Protein AF-A0A317IKT5-F1 (afdb_monomer_lite)

Foldseek 3Di:
DPDDPPCVVVVVVVVVVVVVVVVVVVVVVVLVVVLVVLVVQQQVDDDPHHRNCPDPVSVVVSVVSVVVD

Secondary structure (DSSP, 8-state):
--S-TT-HHHHHHHHHHHHHHHHHHHHHHHHHHHHHHHHHHHHH-EETTEEGGGSHHHHHHHHHHHH--

pLDDT: mean 96.34, std 4.59, range [68.81, 98.75]

Structure (mmCIF, N/CA/C/O backbone):
data_AF-A0A317IKT5-F1
#
_entry.id   AF-A0A317IKT5-F1
#
loop_
_atom_site.group_PDB
_atom_site.id
_atom_site.type_symbol
_atom_site.label_atom_id
_atom_site.label_alt_id
_atom_site.label_comp_id
_atom_site.label_asym_id
_atom_site.label_entity_id
_atom_site.label_seq_id
_atom_site.pdbx_PDB_ins_code
_atom_site.Cartn_x
_atom_site.Cartn_y
_atom_site.Cartn_z
_atom_site.occupancy
_atom_site.B_iso_or_equiv
_atom_site.auth_seq_id
_atom_site.auth_comp_id
_atom_site.auth_asym_id
_atom_site.auth_atom_id
_atom_site.pdbx_PDB_model_num
ATOM 1 N N . MET A 1 1 ? 27.010 9.205 -30.530 1.00 68.81 1 MET A N 1
ATOM 2 C CA . MET A 1 1 ? 25.790 8.544 -31.047 1.00 68.81 1 MET A CA 1
ATOM 3 C C . MET A 1 1 ? 25.475 7.383 -30.108 1.00 68.81 1 MET A C 1
ATOM 5 O O . MET A 1 1 ? 26.416 6.698 -29.728 1.00 68.81 1 MET A O 1
ATOM 9 N N . LEU A 1 2 ? 24.226 7.224 -29.652 1.00 78.06 2 LEU A N 1
ATOM 10 C CA . LEU A 1 2 ? 23.797 6.075 -28.836 1.00 78.06 2 LEU A CA 1
ATOM 11 C C . LEU A 1 2 ? 23.355 4.950 -29.785 1.00 78.06 2 LEU A C 1
ATOM 13 O O . LEU A 1 2 ? 22.280 5.047 -30.370 1.00 78.06 2 LEU A O 1
ATOM 17 N N . GLY A 1 3 ? 24.191 3.923 -29.957 1.00 86.25 3 GLY A N 1
ATOM 18 C CA . GLY A 1 3 ? 23.961 2.843 -30.929 1.00 86.25 3 GLY A CA 1
ATOM 19 C C . GLY A 1 3 ? 24.241 3.242 -32.384 1.00 86.25 3 GLY A C 1
ATOM 20 O O . GLY A 1 3 ? 24.814 4.305 -32.646 1.00 86.25 3 GLY A O 1
ATOM 21 N N . GLN A 1 4 ? 23.859 2.371 -33.324 1.00 93.44 4 GLN A N 1
ATOM 22 C CA . GLN A 1 4 ? 23.987 2.600 -34.769 1.00 93.44 4 GLN A CA 1
ATOM 23 C C . GLN A 1 4 ? 22.720 3.235 -35.374 1.00 93.44 4 GLN A C 1
ATOM 25 O O . GLN A 1 4 ? 21.624 3.176 -34.807 1.00 93.44 4 GLN A O 1
ATOM 30 N N . VAL A 1 5 ? 22.854 3.842 -36.561 1.00 92.25 5 VAL A N 1
ATOM 31 C CA . VAL A 1 5 ? 21.712 4.376 -37.324 1.00 92.25 5 VAL A CA 1
ATOM 32 C C . VAL A 1 5 ? 20.729 3.239 -37.624 1.00 92.25 5 VAL A C 1
ATOM 34 O O . VAL A 1 5 ? 21.110 2.220 -38.189 1.00 92.25 5 VAL A O 1
ATOM 37 N N . GLY A 1 6 ? 19.464 3.417 -37.234 1.00 93.19 6 GLY A N 1
ATOM 38 C CA . GLY A 1 6 ? 18.410 2.400 -37.353 1.00 93.19 6 GLY A CA 1
ATOM 39 C C . GLY A 1 6 ? 18.120 1.612 -36.067 1.00 93.19 6 GLY A C 1
ATOM 40 O O . GLY A 1 6 ? 17.072 0.981 -35.978 1.00 93.19 6 GLY A O 1
ATOM 41 N N . GLU A 1 7 ? 18.965 1.696 -35.032 1.00 94.81 7 GLU A N 1
ATOM 42 C CA . GLU A 1 7 ? 18.788 0.919 -33.788 1.00 94.81 7 GLU A CA 1
ATOM 43 C C . GLU A 1 7 ? 17.994 1.638 -32.683 1.00 94.81 7 GLU A C 1
ATOM 45 O O . GLU A 1 7 ? 17.719 1.054 -31.632 1.00 94.81 7 GLU A O 1
ATOM 50 N N . GLY A 1 8 ? 17.591 2.894 -32.900 1.00 94.00 8 GLY A N 1
ATOM 51 C CA . GLY A 1 8 ? 16.983 3.738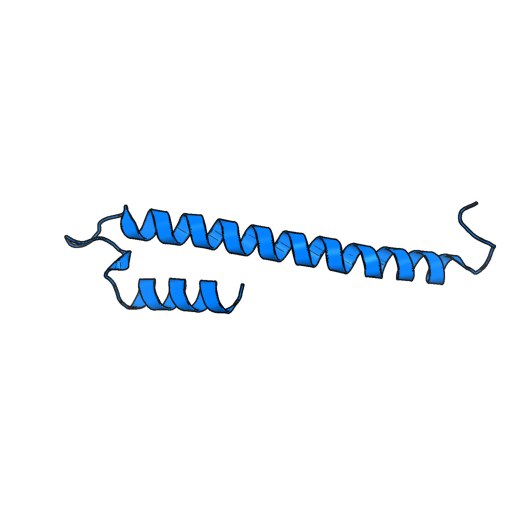 -31.863 1.00 94.00 8 GLY A CA 1
ATOM 52 C C . GLY A 1 8 ? 15.745 3.125 -31.196 1.00 94.00 8 GLY A C 1
ATOM 53 O O . GLY A 1 8 ? 15.599 3.214 -29.979 1.00 94.00 8 GLY A O 1
ATOM 54 N N . PHE A 1 9 ? 14.892 2.434 -31.960 1.00 94.44 9 PHE A N 1
ATOM 55 C CA . PHE A 1 9 ? 13.710 1.766 -31.405 1.00 94.44 9 PHE A CA 1
ATOM 56 C C . PHE A 1 9 ? 14.085 0.653 -30.418 1.00 94.44 9 PHE A C 1
ATOM 58 O O . PHE A 1 9 ? 13.528 0.581 -29.325 1.00 94.44 9 PHE A O 1
ATOM 65 N N . LYS A 1 10 ? 15.078 -0.179 -30.758 1.00 94.69 10 LYS A N 1
ATOM 66 C CA . LYS A 1 10 ? 15.554 -1.262 -29.885 1.00 94.69 10 LYS A CA 1
ATOM 67 C C . LYS A 1 10 ? 16.129 -0.707 -28.582 1.00 94.69 10 LYS A C 1
ATOM 69 O O . LYS A 1 10 ? 15.802 -1.208 -27.510 1.00 94.69 10 LYS A O 1
ATOM 74 N N . VAL A 1 11 ? 16.937 0.351 -28.667 1.00 93.81 11 VAL A N 1
ATOM 75 C CA . VAL A 1 11 ? 17.506 1.032 -27.490 1.00 93.81 11 VAL A CA 1
ATOM 76 C C . VAL A 1 11 ? 16.402 1.610 -26.596 1.00 93.81 11 VAL A C 1
ATOM 78 O O . VAL A 1 11 ? 16.441 1.441 -25.374 1.00 93.81 11 VAL A O 1
ATOM 81 N N . ALA A 1 12 ? 15.386 2.239 -27.196 1.00 94.50 12 ALA A N 1
ATOM 82 C CA . ALA A 1 12 ? 14.247 2.790 -26.469 1.00 94.50 12 ALA A CA 1
ATOM 83 C C . ALA A 1 12 ? 13.439 1.701 -25.747 1.00 94.50 12 ALA A C 1
ATOM 85 O O . ALA A 1 12 ? 13.098 1.880 -24.581 1.00 94.50 12 ALA A O 1
ATOM 86 N N . MET A 1 13 ? 13.175 0.563 -26.398 1.00 96.25 13 MET A N 1
ATOM 87 C CA . MET A 1 13 ? 12.421 -0.538 -25.786 1.00 96.25 13 MET A CA 1
ATOM 88 C C . MET A 1 13 ? 13.169 -1.181 -24.616 1.00 96.25 13 MET A C 1
ATOM 90 O O . MET A 1 13 ? 12.577 -1.358 -23.558 1.00 96.25 13 MET A O 1
ATOM 94 N N . VAL A 1 14 ? 14.480 -1.422 -24.739 1.00 94.38 14 VAL A N 1
ATOM 95 C CA . VAL A 1 14 ? 15.287 -1.956 -23.623 1.00 94.38 14 VAL A CA 1
ATOM 96 C C . VAL A 1 14 ? 15.264 -1.013 -22.417 1.00 94.38 14 VAL A C 1
ATOM 98 O O . VAL A 1 14 ? 15.119 -1.450 -21.276 1.00 94.38 14 VAL A O 1
ATOM 101 N N . THR A 1 15 ? 15.369 0.293 -22.666 1.00 93.88 15 THR A N 1
ATOM 102 C CA . THR A 1 15 ? 15.296 1.300 -21.599 1.00 93.88 15 THR A CA 1
ATOM 103 C C . THR A 1 15 ? 13.909 1.332 -20.957 1.00 93.88 15 THR A C 1
ATOM 105 O O . THR A 1 15 ? 13.797 1.393 -19.733 1.00 93.88 15 THR A O 1
ATOM 108 N N . LEU A 1 16 ? 12.849 1.262 -21.768 1.00 95.50 16 LEU A N 1
ATOM 109 C CA . LEU A 1 16 ? 11.467 1.246 -21.293 1.00 95.50 16 LEU A CA 1
ATOM 110 C C . LEU A 1 16 ? 11.184 0.021 -20.418 1.00 95.50 16 LEU A C 1
ATOM 112 O O . LEU A 1 16 ? 10.549 0.160 -19.374 1.00 95.50 16 LEU A O 1
ATOM 116 N N . ASP A 1 17 ? 11.673 -1.154 -20.806 1.00 95.50 17 ASP A N 1
ATOM 117 C CA . ASP A 1 17 ? 11.481 -2.385 -20.040 1.00 95.50 17 ASP A CA 1
ATOM 118 C C . ASP A 1 17 ? 12.164 -2.313 -18.668 1.00 95.50 17 ASP A C 1
ATOM 120 O O . ASP A 1 17 ? 11.551 -2.663 -17.658 1.00 95.50 17 ASP A O 1
ATOM 124 N N . GLY A 1 18 ? 13.374 -1.748 -18.595 1.00 94.31 18 GLY A N 1
ATOM 125 C CA . GLY A 1 18 ? 14.017 -1.443 -17.313 1.00 94.31 18 GLY A CA 1
ATOM 126 C C . GLY A 1 18 ? 13.237 -0.410 -16.487 1.00 94.31 18 GLY A C 1
ATOM 127 O O . GLY A 1 18 ? 13.046 -0.580 -15.282 1.00 94.31 18 GLY A O 1
ATOM 128 N N . GLY A 1 19 ? 12.728 0.639 -17.138 1.00 96.62 19 GLY A N 1
ATOM 129 C CA . GLY A 1 19 ? 11.939 1.691 -16.494 1.00 96.62 19 GLY A CA 1
ATOM 130 C C . GLY A 1 19 ? 10.627 1.187 -15.884 1.00 96.62 19 GLY A C 1
ATOM 131 O O . GLY A 1 19 ? 10.258 1.611 -14.789 1.00 96.62 19 GLY A O 1
ATOM 132 N N . ARG A 1 20 ? 9.947 0.238 -16.541 1.00 97.56 20 ARG A N 1
ATOM 133 C CA . ARG A 1 20 ? 8.702 -0.376 -16.044 1.00 97.56 20 ARG A CA 1
ATOM 134 C C . ARG A 1 20 ? 8.890 -1.048 -14.689 1.00 97.56 20 ARG A C 1
ATOM 136 O O . ARG A 1 20 ? 8.064 -0.852 -13.802 1.00 97.56 20 ARG A O 1
ATOM 143 N N . ILE A 1 21 ? 9.984 -1.789 -14.516 1.00 96.69 21 ILE A N 1
ATOM 144 C CA . ILE A 1 21 ? 10.308 -2.447 -13.243 1.00 96.69 21 ILE A CA 1
ATOM 145 C C . ILE A 1 21 ? 10.546 -1.398 -12.151 1.00 96.69 21 ILE A C 1
ATOM 147 O O . ILE A 1 21 ? 10.036 -1.540 -11.041 1.00 96.69 21 ILE A O 1
ATOM 151 N N . GLY A 1 22 ? 11.261 -0.316 -12.474 1.00 97.06 22 GLY A N 1
ATOM 152 C CA . GLY A 1 22 ? 11.491 0.789 -11.540 1.00 97.06 22 GLY A CA 1
ATOM 153 C C . GLY A 1 22 ? 10.193 1.456 -11.073 1.00 97.06 22 GLY A C 1
ATOM 154 O O . GLY A 1 22 ? 10.013 1.684 -9.878 1.00 97.06 22 GLY A O 1
ATOM 155 N N . ILE A 1 23 ? 9.263 1.714 -11.999 1.00 98.00 23 ILE A N 1
ATOM 156 C CA . ILE A 1 23 ? 7.945 2.281 -11.676 1.00 98.00 23 ILE A CA 1
ATOM 157 C C . ILE A 1 23 ? 7.128 1.311 -1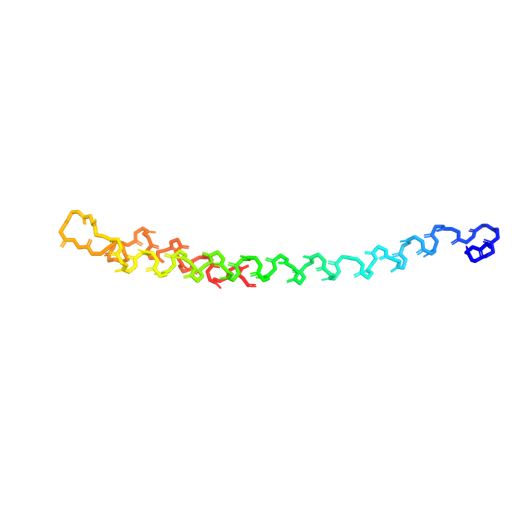0.816 1.00 98.00 23 ILE A C 1
ATOM 159 O O . ILE A 1 23 ? 6.547 1.736 -9.821 1.00 98.00 23 ILE A O 1
ATOM 163 N N . ALA A 1 24 ? 7.107 0.019 -11.156 1.00 97.50 24 ALA A N 1
ATOM 164 C CA . ALA A 1 24 ? 6.379 -0.984 -10.381 1.00 97.50 24 ALA A CA 1
ATOM 165 C C . ALA A 1 24 ? 6.901 -1.074 -8.937 1.00 97.50 24 ALA A C 1
ATOM 167 O O . ALA A 1 24 ? 6.117 -1.020 -7.994 1.00 97.50 24 ALA A O 1
ATOM 168 N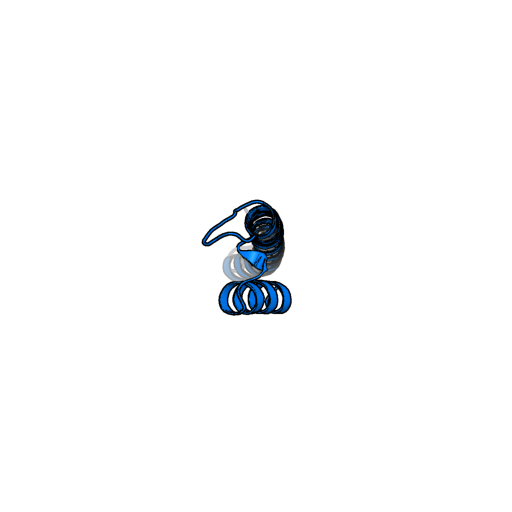 N . ALA A 1 25 ? 8.224 -1.117 -8.751 1.00 97.88 25 ALA A N 1
ATOM 169 C CA . ALA A 1 25 ? 8.837 -1.129 -7.424 1.00 97.88 25 ALA A CA 1
ATOM 170 C C . ALA A 1 25 ? 8.493 0.134 -6.612 1.00 97.88 25 ALA A C 1
ATOM 172 O O . ALA A 1 25 ? 8.186 0.047 -5.422 1.00 97.88 25 ALA A O 1
ATOM 173 N N . GLN A 1 26 ? 8.497 1.308 -7.255 1.00 98.31 26 GLN A N 1
ATOM 174 C CA . GLN A 1 26 ? 8.083 2.554 -6.611 1.00 98.31 26 GLN A CA 1
ATOM 175 C C . GLN A 1 26 ? 6.602 2.521 -6.207 1.00 98.31 26 GLN A C 1
ATOM 177 O O . GLN A 1 26 ? 6.270 2.934 -5.097 1.00 98.31 26 GLN A O 1
ATOM 182 N N . ALA A 1 27 ? 5.724 2.013 -7.074 1.00 98.25 27 ALA A N 1
ATOM 183 C CA . ALA A 1 27 ? 4.294 1.911 -6.800 1.00 98.25 27 ALA A CA 1
ATOM 184 C C . ALA A 1 27 ? 4.003 1.009 -5.591 1.00 98.25 27 ALA A C 1
ATOM 186 O O . ALA A 1 27 ? 3.244 1.416 -4.714 1.00 98.25 27 ALA A O 1
ATOM 187 N N . VAL A 1 28 ? 4.666 -0.150 -5.490 1.00 98.00 28 VAL A N 1
ATOM 188 C CA . VAL A 1 28 ? 4.552 -1.054 -4.327 1.00 98.00 28 VAL A CA 1
ATOM 189 C C . VAL A 1 28 ? 4.987 -0.349 -3.039 1.00 98.00 28 VAL A C 1
ATOM 191 O O . VAL A 1 28 ? 4.281 -0.395 -2.034 1.00 98.00 28 VAL A O 1
ATOM 194 N N . GLY A 1 29 ? 6.109 0.379 -3.067 1.00 98.31 29 GLY A N 1
ATOM 195 C CA . GLY A 1 29 ? 6.573 1.143 -1.905 1.00 98.31 29 GLY A CA 1
ATOM 196 C C . GLY A 1 29 ? 5.594 2.241 -1.468 1.00 98.31 29 GLY A C 1
ATOM 197 O O . GLY A 1 29 ? 5.357 2.423 -0.274 1.00 98.31 29 GLY A O 1
ATOM 198 N N . ILE A 1 30 ? 4.988 2.951 -2.426 1.00 98.56 30 ILE A N 1
ATOM 199 C CA . ILE A 1 30 ? 3.953 3.958 -2.149 1.00 98.56 30 ILE A CA 1
ATOM 200 C C . ILE A 1 30 ? 2.710 3.301 -1.540 1.00 98.56 30 ILE A C 1
ATOM 202 O O . ILE A 1 30 ? 2.176 3.818 -0.557 1.00 98.56 30 ILE A O 1
ATOM 206 N N . ALA A 1 31 ? 2.265 2.169 -2.089 1.00 98.56 31 ALA A N 1
ATOM 207 C CA . ALA A 1 31 ? 1.099 1.445 -1.595 1.00 98.56 31 ALA A CA 1
ATOM 208 C C . ALA A 1 31 ? 1.309 0.954 -0.151 1.00 98.56 31 ALA A C 1
ATOM 210 O O . ALA A 1 31 ? 0.458 1.205 0.706 1.00 98.56 31 ALA A O 1
ATOM 211 N N . GLN A 1 32 ? 2.482 0.385 0.156 1.00 98.56 32 GLN A N 1
ATOM 212 C CA . GLN A 1 32 ? 2.844 -0.004 1.522 1.00 98.56 32 GLN A CA 1
ATOM 213 C C . GLN A 1 32 ? 2.853 1.195 2.478 1.00 98.56 32 GLN A C 1
ATOM 215 O O . GLN A 1 32 ? 2.248 1.138 3.548 1.00 98.56 32 GLN A O 1
ATOM 220 N N . GLY A 1 33 ? 3.468 2.314 2.081 1.00 98.50 33 GLY A N 1
ATOM 221 C CA . GLY A 1 33 ? 3.490 3.526 2.905 1.00 98.50 33 GLY A CA 1
ATOM 222 C C . GLY A 1 33 ? 2.092 4.098 3.169 1.00 98.50 33 GLY A C 1
ATOM 223 O O . GLY A 1 33 ? 1.798 4.550 4.280 1.00 98.50 33 GLY A O 1
ATOM 224 N N . ALA A 1 34 ? 1.204 4.045 2.172 1.00 98.56 34 ALA A N 1
ATOM 225 C CA . ALA A 1 34 ? -0.187 4.456 2.321 1.00 98.56 34 ALA A CA 1
ATOM 226 C C . ALA A 1 34 ? -0.941 3.553 3.308 1.00 98.56 34 ALA A C 1
ATOM 228 O O . ALA A 1 34 ? -1.659 4.060 4.176 1.00 98.56 34 ALA A O 1
ATOM 229 N N . TRP A 1 35 ? -0.749 2.233 3.221 1.00 98.62 35 TRP A N 1
ATOM 230 C CA . TRP A 1 35 ? -1.360 1.286 4.150 1.00 98.62 35 TRP A CA 1
ATOM 231 C C . TRP A 1 35 ? -0.854 1.462 5.582 1.00 98.62 35 TRP A C 1
ATOM 233 O O . TRP A 1 35 ? -1.668 1.560 6.503 1.00 98.62 35 TRP A O 1
ATOM 243 N N . ASP A 1 36 ? 0.460 1.590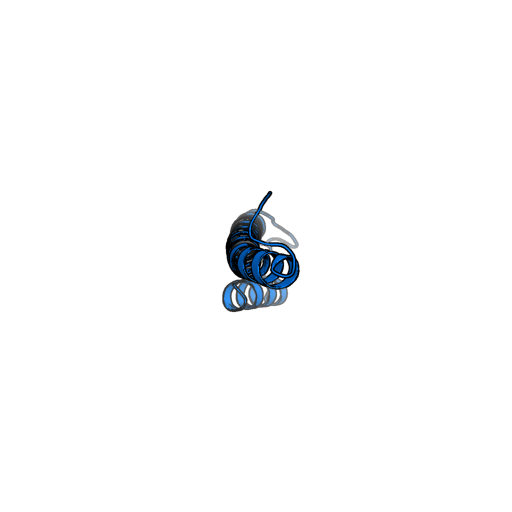 5.783 1.00 98.62 36 ASP A N 1
ATOM 244 C CA . ASP A 1 36 ? 1.059 1.795 7.107 1.00 98.62 36 ASP A CA 1
ATOM 245 C C . ASP A 1 36 ? 0.477 3.042 7.784 1.00 98.62 36 ASP A C 1
ATOM 247 O O . ASP A 1 36 ? 0.051 3.004 8.948 1.00 98.62 36 ASP A O 1
ATOM 251 N N . HIS A 1 37 ? 0.398 4.146 7.035 1.00 98.56 37 HIS A N 1
ATOM 252 C CA . HIS A 1 37 ? -0.177 5.391 7.527 1.00 98.56 37 HIS A CA 1
ATOM 253 C C . HIS A 1 37 ? -1.670 5.235 7.845 1.00 98.56 37 HIS A C 1
ATOM 255 O O . HIS A 1 37 ? -2.127 5.672 8.906 1.00 98.56 37 HIS A O 1
ATOM 261 N N . ALA A 1 38 ? -2.449 4.623 6.950 1.00 98.44 38 ALA A N 1
ATOM 262 C CA . ALA A 1 38 ? -3.884 4.429 7.141 1.00 98.44 38 ALA A CA 1
ATOM 263 C C . ALA A 1 38 ? -4.183 3.536 8.355 1.00 98.44 38 ALA A C 1
ATOM 265 O O . ALA A 1 38 ? -5.005 3.897 9.199 1.00 98.44 38 ALA A O 1
ATOM 266 N N . ASN A 1 39 ? -3.476 2.413 8.496 1.00 98.50 39 ASN A N 1
ATOM 267 C CA . ASN A 1 39 ? -3.624 1.475 9.607 1.00 98.50 39 ASN A CA 1
ATOM 268 C C . ASN A 1 39 ? -3.259 2.124 10.950 1.00 98.50 39 ASN A C 1
ATOM 270 O O . ASN A 1 39 ? -3.982 1.963 11.939 1.00 98.50 39 ASN A O 1
ATOM 274 N N . LYS A 1 40 ? -2.167 2.898 10.991 1.00 98.75 40 LYS A N 1
ATOM 275 C CA . LYS A 1 40 ? -1.788 3.669 12.180 1.00 98.75 40 LYS A CA 1
ATOM 276 C C . LYS A 1 40 ? -2.878 4.674 12.551 1.00 98.75 40 LYS A C 1
ATOM 278 O O . LYS A 1 40 ? -3.387 4.644 13.672 1.00 98.75 40 LYS A O 1
ATOM 283 N N . TYR A 1 41 ? -3.297 5.505 11.597 1.00 98.69 41 TYR A N 1
ATOM 284 C CA . TYR A 1 41 ? -4.317 6.523 11.837 1.00 98.69 41 TYR A CA 1
ATOM 285 C C . TYR A 1 41 ? -5.653 5.913 12.277 1.00 98.69 41 TYR A C 1
ATOM 287 O O . TYR A 1 41 ? -6.297 6.421 13.194 1.00 98.69 41 TYR A O 1
ATOM 295 N N . ALA A 1 42 ? -6.054 4.784 11.687 1.00 98.56 42 ALA A N 1
ATOM 296 C CA . ALA A 1 42 ? -7.300 4.113 12.032 1.00 98.56 42 ALA A CA 1
ATOM 297 C C . ALA A 1 42 ? -7.338 3.625 13.492 1.00 98.56 42 ALA A C 1
ATOM 299 O O . ALA A 1 42 ? -8.408 3.566 14.104 1.00 98.56 42 ALA A O 1
ATOM 300 N N . LYS A 1 43 ? -6.179 3.283 14.065 1.00 98.44 43 LYS A N 1
ATOM 301 C CA . LYS A 1 43 ? -6.047 2.879 15.472 1.00 98.44 43 LYS A CA 1
ATOM 302 C C . LYS A 1 43 ? -6.054 4.072 16.431 1.00 98.44 43 LYS A C 1
ATOM 304 O O . LYS A 1 43 ? -6.540 3.939 17.552 1.00 98.44 43 LYS A O 1
ATOM 309 N N . GLU A 1 44 ? -5.551 5.225 15.999 1.00 98.38 44 GLU A N 1
ATOM 310 C CA . GLU A 1 44 ? -5.451 6.440 16.819 1.00 98.38 44 GLU A CA 1
ATOM 311 C C . GLU A 1 44 ? -6.745 7.271 16.802 1.00 98.38 44 GLU A C 1
ATOM 313 O O . GLU A 1 44 ? -7.193 7.781 17.834 1.00 98.38 44 GLU A O 1
ATOM 318 N N . ARG A 1 45 ? -7.384 7.398 15.635 1.00 98.44 45 ARG A N 1
ATOM 319 C CA . ARG A 1 45 ? -8.591 8.206 15.454 1.00 98.44 45 ARG A CA 1
ATOM 320 C C . ARG A 1 45 ? -9.789 7.554 16.138 1.00 98.44 45 ARG A C 1
ATOM 322 O O . ARG A 1 45 ? -10.165 6.431 15.816 1.00 98.44 45 ARG A O 1
ATOM 329 N N . LYS A 1 46 ? -10.457 8.305 17.020 1.00 98.38 46 LYS A N 1
ATOM 330 C CA . LYS A 1 46 ? -11.718 7.902 17.659 1.00 98.38 46 LYS A CA 1
ATOM 331 C C . LYS A 1 46 ? -12.918 8.643 17.071 1.00 98.38 46 LYS A C 1
ATOM 333 O O . LYS A 1 46 ? -12.852 9.848 16.833 1.00 98.38 46 LYS A O 1
ATOM 338 N N . ALA A 1 47 ? -14.015 7.922 16.872 1.00 98.12 47 ALA A N 1
ATOM 339 C CA . ALA A 1 47 ? -15.324 8.450 16.505 1.00 98.12 47 ALA A CA 1
ATOM 340 C C . ALA A 1 47 ? -16.415 7.565 17.123 1.00 98.12 47 ALA A C 1
ATOM 342 O O . ALA A 1 47 ? -16.210 6.365 17.296 1.00 98.12 47 ALA A O 1
ATOM 343 N N . PHE A 1 48 ? -17.559 8.153 17.485 1.00 97.88 48 PHE A N 1
ATOM 344 C CA . PHE A 1 48 ? -18.678 7.423 18.102 1.00 97.88 48 PHE A CA 1
ATOM 345 C C . PHE A 1 48 ? -18.244 6.541 19.293 1.00 97.88 48 PHE A C 1
ATOM 347 O O . PHE A 1 48 ? -18.661 5.395 19.430 1.00 97.88 48 PHE A O 1
ATOM 354 N N . GLY A 1 49 ? -17.341 7.066 20.128 1.00 97.75 49 GLY A N 1
ATOM 355 C CA . GLY A 1 49 ? -16.876 6.407 21.352 1.00 97.75 49 GLY A CA 1
ATOM 356 C C . GLY A 1 49 ? -15.803 5.323 21.182 1.00 97.75 49 GLY A C 1
ATOM 357 O O . GLY A 1 49 ? -15.334 4.807 22.193 1.00 97.75 49 GLY A O 1
ATOM 358 N N . LYS A 1 50 ? -15.355 4.990 19.961 1.00 97.94 50 LYS A N 1
ATOM 359 C CA . LYS A 1 50 ? -14.320 3.961 19.733 1.00 97.94 50 LYS A CA 1
ATOM 360 C C . LYS A 1 50 ? -13.335 4.315 18.621 1.00 97.94 50 LYS A C 1
ATOM 362 O O . LYS A 1 50 ? -13.561 5.252 17.860 1.00 97.94 50 LYS A O 1
ATOM 367 N N . ALA A 1 51 ? -12.211 3.599 18.553 1.00 98.50 51 ALA A N 1
ATOM 368 C CA . ALA A 1 51 ? -11.251 3.761 17.460 1.00 98.50 51 ALA A CA 1
ATOM 369 C C . ALA A 1 51 ? -11.900 3.378 16.124 1.00 98.50 51 ALA A C 1
ATOM 371 O O . ALA A 1 51 ? -12.679 2.424 16.071 1.00 98.50 51 ALA A O 1
ATOM 372 N N . VAL A 1 52 ? -11.584 4.096 15.044 1.00 98.56 52 VAL A N 1
ATOM 373 C CA . VAL A 1 52 ? -12.233 3.847 13.750 1.00 98.56 52 VAL A CA 1
ATOM 374 C C . VAL A 1 52 ? -11.862 2.484 13.157 1.00 98.56 52 VAL A C 1
ATOM 376 O O . VAL A 1 52 ? -12.670 1.889 12.452 1.00 98.56 52 VAL A O 1
ATOM 379 N N . SER A 1 53 ? -10.718 1.915 13.547 1.00 98.31 53 SER A N 1
ATOM 380 C CA . SER A 1 53 ? -10.333 0.526 13.252 1.00 98.31 53 SER A CA 1
ATOM 381 C C . SER A 1 53 ? -11.306 -0.528 13.806 1.00 98.31 53 SER A C 1
ATOM 383 O O . SER A 1 53 ? -11.283 -1.684 13.388 1.00 98.31 53 SER A O 1
ATOM 385 N N . GLN A 1 54 ? -12.192 -0.160 14.736 1.00 98.25 54 GLN A N 1
ATOM 386 C CA . GLN A 1 54 ? -13.210 -1.061 15.280 1.00 98.25 54 GLN A CA 1
ATOM 387 C C . GLN A 1 54 ? -14.505 -1.091 14.453 1.00 98.25 54 GLN A C 1
ATOM 389 O O . GLN A 1 54 ? -15.395 -1.891 14.760 1.00 98.25 54 GLN A O 1
ATOM 394 N N . PHE A 1 55 ? -14.641 -0.260 1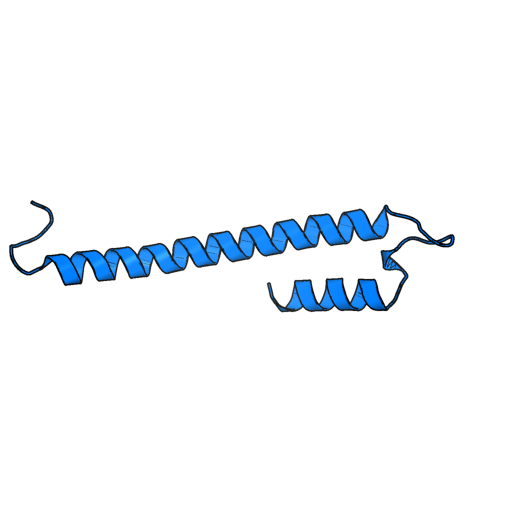3.416 1.00 98.44 55 PHE A N 1
ATOM 395 C CA . PHE A 1 55 ? -15.752 -0.348 12.465 1.00 98.44 55 PHE A CA 1
ATOM 396 C C . PHE A 1 55 ? -15.434 -1.362 11.361 1.00 98.44 55 PHE A C 1
ATOM 398 O O . PHE A 1 55 ? -14.337 -1.357 10.810 1.00 98.44 55 PHE A O 1
ATOM 405 N N . GLU A 1 56 ? -16.398 -2.222 11.028 1.00 98.06 56 GLU A N 1
ATOM 406 C CA . GLU A 1 56 ? -16.236 -3.286 10.022 1.00 98.06 56 GLU A CA 1
ATOM 407 C C . GLU A 1 56 ? -15.846 -2.749 8.649 1.00 98.06 56 GLU A C 1
ATOM 409 O O . GLU A 1 56 ? -14.874 -3.227 8.075 1.00 98.06 56 GLU A O 1
ATOM 414 N N . ALA A 1 57 ? -16.522 -1.699 8.176 1.00 97.94 57 ALA A N 1
ATOM 415 C CA . ALA A 1 57 ? -16.222 -1.079 6.887 1.00 97.94 57 ALA A CA 1
ATOM 416 C C . ALA A 1 57 ? -14.749 -0.644 6.773 1.00 97.94 57 ALA A C 1
ATOM 418 O O . ALA A 1 57 ? -14.098 -0.918 5.772 1.00 97.94 57 ALA A O 1
ATOM 419 N N . ILE A 1 58 ? -14.194 -0.039 7.831 1.00 98.38 58 ILE A N 1
ATOM 420 C CA . ILE A 1 58 ? -12.786 0.383 7.856 1.00 98.38 58 ILE A CA 1
ATOM 421 C C . ILE A 1 58 ? -11.847 -0.826 7.859 1.00 98.38 58 ILE A C 1
ATOM 423 O O . ILE A 1 58 ? -10.807 -0.789 7.207 1.00 98.38 58 ILE A O 1
ATOM 427 N N . ARG A 1 59 ? -12.198 -1.910 8.562 1.00 98.00 59 ARG A N 1
ATOM 428 C CA . ARG A 1 59 ? -11.383 -3.133 8.550 1.00 98.00 59 ARG A CA 1
ATOM 429 C C . ARG A 1 59 ? -11.345 -3.790 7.179 1.00 98.00 59 ARG A C 1
ATOM 431 O O . ARG A 1 59 ? -10.270 -4.223 6.790 1.00 98.00 59 ARG A O 1
ATOM 438 N N . PHE A 1 60 ? -12.469 -3.843 6.465 1.00 98.31 60 PHE A N 1
ATOM 439 C CA . PHE A 1 60 ? -12.496 -4.386 5.107 1.00 98.31 60 PHE A CA 1
ATOM 440 C C . PHE A 1 60 ? -11.640 -3.549 4.164 1.00 98.31 60 PHE A C 1
ATOM 442 O O . PHE A 1 60 ? -10.755 -4.099 3.528 1.00 98.31 60 PHE A O 1
ATOM 449 N N . MET A 1 61 ? -11.770 -2.218 4.200 1.00 98.19 61 MET A N 1
ATOM 450 C CA . MET A 1 61 ? -10.908 -1.340 3.401 1.00 98.19 61 MET A CA 1
ATOM 451 C C . MET A 1 61 ? -9.414 -1.564 3.683 1.00 98.19 61 MET A C 1
ATOM 453 O O . MET A 1 61 ? -8.620 -1.640 2.754 1.00 98.19 61 MET A O 1
ATOM 457 N N . LEU A 1 62 ? -9.016 -1.692 4.956 1.00 98.25 62 LEU A N 1
ATOM 458 C CA . LEU A 1 62 ? -7.616 -1.952 5.317 1.00 98.25 62 LEU A CA 1
ATOM 459 C C . LEU A 1 62 ? -7.148 -3.361 4.928 1.00 98.25 62 LEU A C 1
ATOM 461 O O . LEU A 1 62 ? -5.969 -3.535 4.631 1.00 98.25 62 LEU A O 1
ATOM 465 N N . ALA A 1 63 ? -8.034 -4.359 4.969 1.00 98.31 63 ALA A N 1
ATOM 466 C CA . ALA A 1 63 ? -7.722 -5.718 4.544 1.00 98.31 63 ALA A CA 1
ATOM 467 C C . ALA A 1 63 ? -7.526 -5.778 3.024 1.00 98.31 63 ALA A C 1
ATOM 469 O O . ALA A 1 63 ? -6.486 -6.257 2.586 1.00 98.31 63 ALA A O 1
ATOM 470 N N . ASP A 1 64 ? -8.455 -5.202 2.259 1.00 98.38 64 ASP A N 1
ATOM 471 C CA . ASP A 1 64 ? -8.396 -5.143 0.796 1.00 98.38 64 ASP A CA 1
ATOM 472 C C . ASP A 1 64 ? -7.140 -4.395 0.330 1.00 98.38 64 ASP A C 1
ATOM 474 O O . ASP A 1 64 ? -6.406 -4.865 -0.532 1.00 98.38 64 ASP A O 1
ATOM 478 N N . MET A 1 65 ? -6.820 -3.258 0.960 1.00 98.12 65 MET A N 1
ATOM 479 C CA . MET A 1 65 ? -5.576 -2.545 0.664 1.00 98.12 65 MET A CA 1
ATOM 480 C C . MET A 1 65 ? -4.336 -3.420 0.886 1.00 98.12 65 MET A C 1
ATOM 482 O O . MET A 1 65 ? -3.412 -3.340 0.091 1.00 98.12 65 MET A O 1
ATOM 486 N N . GLN A 1 66 ? -4.294 -4.234 1.949 1.00 97.69 66 GLN A N 1
ATOM 487 C CA . GLN A 1 66 ? -3.128 -5.079 2.237 1.00 97.69 66 GLN A CA 1
ATOM 488 C C . GLN A 1 66 ? -2.991 -6.252 1.264 1.00 97.69 66 GLN A C 1
ATOM 490 O O . GLN A 1 66 ? -1.877 -6.713 1.041 1.00 97.69 66 GLN A O 1
ATOM 495 N N . THR A 1 67 ? -4.099 -6.768 0.727 1.00 97.75 67 THR A N 1
ATOM 496 C CA . THR A 1 67 ? -4.075 -7.893 -0.220 1.00 97.75 67 THR A CA 1
ATOM 497 C C . THR A 1 67 ? -3.685 -7.482 -1.635 1.00 97.75 67 THR A C 1
ATOM 499 O O . THR A 1 67 ? -3.243 -8.334 -2.397 1.00 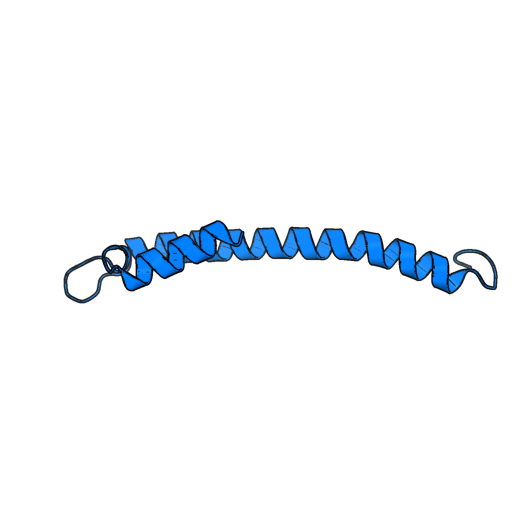97.75 67 THR A O 1
ATOM 502 N N . GLU A 1 68 ? -3.855 -6.205 -1.981 1.00 96.06 68 GLU A N 1
ATOM 503 C CA . GLU A 1 68 ? -3.536 -5.645 -3.303 1.00 96.06 68 GLU A CA 1
ATOM 504 C C . GLU A 1 68 ? -2.115 -5.053 -3.393 1.00 96.06 68 GLU A C 1
ATOM 506 O O . GLU A 1 68 ? -1.708 -4.597 -4.464 1.00 96.06 68 GLU A O 1
ATOM 511 N N . ILE A 1 69 ? -1.370 -5.029 -2.280 1.00 93.06 69 ILE A N 1
ATOM 512 C CA . ILE A 1 69 ? 0.065 -4.686 -2.245 1.00 93.06 69 ILE A CA 1
ATOM 513 C C . ILE A 1 69 ? 0.890 -5.906 -2.654 1.00 93.06 69 ILE A C 1
ATOM 515 O O . ILE A 1 69 ? 1.776 -5.736 -3.524 1.00 93.06 69 ILE A O 1
#

Radius of gyration: 21.18 Å; chains: 1; bounding box: 44×16×59 Å

Sequence (69 aa):
MLGQVGEGFKVAMVTLDGGRIGIAAQAVGIAQGAWDHANKYAKERKAFGKAVSQFEAIRFMLADMQTEI